Protein AF-A0AAN8NXL2-F1 (afdb_monomer)

pLDDT: mean 76.9, std 15.75, range [38.47, 95.25]

Foldseek 3Di:
DDDDPPPDDDPPVPQDDPVNQPPPCVVLVVVLVVLVPPDPPDDPVVVVVSVVVSVVSVVVSVVSVVSSVVNVVRHPCPPPDPVRVVVVVVVVVCPDPVNVVVVVVVVVVVVVVVVVVVVVVVVVVVVPPPPVVVVVVVVVVVVVVVVVD

Structure (mmCIF, N/CA/C/O backbone):
data_AF-A0AAN8NXL2-F1
#
_entry.id   AF-A0AAN8NXL2-F1
#
loop_
_atom_site.group_PDB
_atom_site.id
_atom_site.type_symbol
_atom_site.label_atom_id
_atom_site.label_alt_id
_atom_site.label_comp_id
_atom_site.label_asym_id
_atom_site.label_entity_id
_atom_site.label_seq_id
_atom_site.pdbx_PDB_ins_code
_atom_site.Cartn_x
_atom_site.Cartn_y
_atom_site.Cartn_z
_atom_site.occupancy
_atom_site.B_iso_or_equiv
_atom_site.auth_seq_id
_atom_site.auth_comp_id
_atom_site.auth_asym_id
_atom_site.auth_atom_id
_atom_site.pdbx_PDB_model_num
ATOM 1 N N . MET A 1 1 ? 9.160 -29.329 -25.311 1.00 41.47 1 MET A N 1
ATOM 2 C CA . MET A 1 1 ? 8.628 -29.234 -23.936 1.00 41.47 1 MET A CA 1
ATOM 3 C C . MET A 1 1 ? 9.795 -28.868 -23.036 1.00 41.47 1 MET A C 1
ATOM 5 O O . MET A 1 1 ? 10.478 -29.750 -22.539 1.00 41.47 1 MET A O 1
ATOM 9 N N . GLU A 1 2 ? 10.098 -27.575 -22.938 1.00 38.69 2 GLU A N 1
ATOM 10 C CA . GLU A 1 2 ? 11.141 -27.050 -22.051 1.00 38.69 2 GLU A CA 1
ATOM 11 C C . GLU A 1 2 ? 10.467 -26.503 -20.795 1.00 38.69 2 GLU A C 1
ATOM 13 O O . GLU A 1 2 ? 9.540 -25.697 -20.875 1.00 38.69 2 GLU A O 1
ATOM 18 N N . ASN A 1 3 ? 10.903 -27.014 -19.647 1.00 45.59 3 ASN A N 1
ATOM 19 C CA . ASN A 1 3 ? 10.440 -26.604 -18.333 1.00 45.59 3 ASN A CA 1
ATOM 20 C C . ASN A 1 3 ? 10.916 -25.173 -18.045 1.00 45.59 3 ASN A C 1
ATOM 22 O O . ASN A 1 3 ? 12.115 -24.899 -18.041 1.00 45.59 3 ASN A O 1
ATOM 26 N N . LEU A 1 4 ? 9.964 -24.275 -17.787 1.00 50.19 4 LEU A N 1
ATOM 27 C CA . LEU A 1 4 ? 10.210 -22.939 -17.248 1.00 50.19 4 LEU A CA 1
ATOM 28 C C . LEU A 1 4 ? 10.728 -23.052 -15.803 1.00 50.19 4 LEU A C 1
ATOM 30 O O . LEU A 1 4 ? 10.199 -23.863 -15.037 1.00 50.19 4 LEU A O 1
ATOM 34 N N . PRO A 1 5 ? 11.713 -22.235 -15.387 1.00 50.50 5 PRO A N 1
ATOM 35 C CA . PRO A 1 5 ? 12.094 -22.157 -13.991 1.00 50.50 5 PRO A CA 1
ATOM 36 C C . PRO A 1 5 ? 10.960 -21.476 -13.223 1.00 50.50 5 PRO A C 1
ATOM 38 O O . PRO A 1 5 ? 10.661 -20.296 -13.403 1.00 50.50 5 PRO A O 1
ATOM 41 N N . ASN A 1 6 ? 10.314 -22.277 -12.384 1.00 42.69 6 ASN A N 1
ATOM 42 C CA . ASN A 1 6 ? 9.305 -21.872 -11.427 1.00 42.69 6 ASN A CA 1
ATOM 43 C C . ASN A 1 6 ? 9.949 -20.895 -10.428 1.00 42.69 6 ASN A C 1
ATOM 45 O O . ASN A 1 6 ? 10.739 -21.300 -9.575 1.00 42.69 6 ASN A O 1
ATOM 49 N N . GLY A 1 7 ? 9.650 -19.603 -10.565 1.00 42.47 7 GLY A N 1
ATOM 50 C CA . GLY A 1 7 ? 10.021 -18.569 -9.602 1.00 42.47 7 GLY A CA 1
ATOM 51 C C . GLY A 1 7 ? 9.189 -18.721 -8.335 1.00 42.47 7 GLY A C 1
ATOM 52 O O . GLY A 1 7 ? 8.209 -18.009 -8.141 1.00 42.47 7 GLY A O 1
ATOM 53 N N . GLN A 1 8 ? 9.562 -19.684 -7.497 1.00 38.47 8 GLN A N 1
ATOM 54 C CA . GLN A 1 8 ? 9.014 -19.820 -6.159 1.00 38.47 8 GLN A CA 1
ATOM 55 C C . GLN A 1 8 ? 9.441 -18.632 -5.288 1.00 38.47 8 GLN A C 1
ATOM 57 O O . GLN A 1 8 ? 10.617 -18.435 -5.002 1.00 38.47 8 GLN A O 1
ATOM 62 N N . ASN A 1 9 ? 8.412 -17.926 -4.823 1.00 43.47 9 ASN A N 1
ATOM 63 C CA . ASN A 1 9 ? 8.212 -17.533 -3.433 1.00 43.47 9 ASN A CA 1
ATOM 64 C C . ASN A 1 9 ? 9.165 -16.493 -2.835 1.00 43.47 9 ASN A C 1
ATOM 66 O O . ASN A 1 9 ? 10.218 -16.809 -2.290 1.00 43.47 9 ASN A O 1
ATOM 70 N N . ASN A 1 10 ? 8.6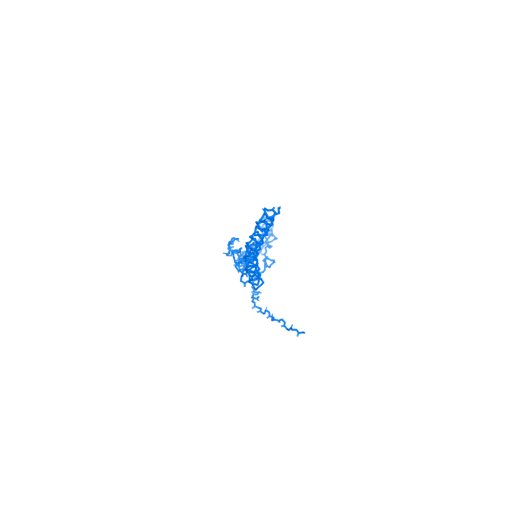38 -15.276 -2.706 1.00 39.25 10 ASN A N 1
ATOM 71 C CA . ASN A 1 10 ? 8.523 -14.723 -1.359 1.00 39.25 10 ASN A CA 1
ATOM 72 C C . ASN A 1 10 ? 7.217 -13.931 -1.209 1.00 39.25 10 ASN A C 1
ATOM 74 O O . ASN A 1 10 ? 7.204 -12.728 -0.973 1.00 39.25 10 ASN A O 1
ATOM 78 N N . ALA A 1 11 ? 6.096 -14.632 -1.395 1.00 39.22 11 ALA A N 1
ATOM 79 C CA . ALA A 1 11 ? 4.839 -14.233 -0.787 1.00 39.22 11 ALA A CA 1
ATOM 80 C C . ALA A 1 11 ? 4.880 -14.696 0.675 1.00 39.22 11 ALA A C 1
ATOM 82 O O . ALA A 1 11 ? 4.299 -15.716 1.031 1.00 39.22 11 ALA A O 1
ATOM 83 N N . ASN A 1 12 ? 5.582 -13.951 1.529 1.00 40.22 12 ASN A N 1
ATOM 84 C CA . ASN A 1 12 ? 5.200 -13.899 2.938 1.00 40.22 12 ASN A CA 1
ATOM 85 C C . ASN A 1 12 ? 3.916 -13.061 3.009 1.00 40.22 12 ASN A C 1
ATOM 87 O O . ASN A 1 12 ? 3.919 -11.904 3.416 1.00 40.22 12 ASN A O 1
ATOM 91 N N . SER A 1 13 ? 2.812 -13.637 2.535 1.00 46.56 13 SER A N 1
ATOM 92 C CA . SER A 1 13 ? 1.463 -13.078 2.598 1.00 46.56 13 SER A CA 1
ATOM 93 C C . SER A 1 13 ? 0.867 -13.302 3.990 1.00 46.56 13 SER A C 1
ATOM 95 O O . SER A 1 13 ? -0.182 -13.919 4.127 1.00 46.56 13 SER A O 1
ATOM 97 N N . ASN A 1 14 ? 1.578 -12.842 5.021 1.00 54.16 14 ASN A N 1
ATOM 98 C CA . ASN A 1 14 ? 1.032 -12.691 6.373 1.00 54.16 14 ASN A CA 1
ATOM 99 C C . ASN A 1 14 ? 0.667 -11.221 6.659 1.00 54.16 14 ASN A C 1
ATOM 101 O O . ASN A 1 14 ? 0.407 -10.869 7.804 1.00 54.16 14 ASN A O 1
ATOM 105 N N . GLY A 1 15 ? 0.703 -10.354 5.640 1.00 58.81 15 GLY A N 1
ATOM 106 C CA . GLY A 1 15 ? 0.276 -8.964 5.753 1.00 58.81 15 GLY A CA 1
ATOM 107 C C . GLY A 1 15 ? -1.243 -8.869 5.698 1.00 58.81 15 GLY A C 1
ATOM 108 O O . GLY A 1 15 ? -1.859 -9.449 4.804 1.00 58.81 15 GLY A O 1
ATOM 109 N N . ILE A 1 16 ? -1.815 -8.147 6.656 1.00 67.31 16 ILE A N 1
ATOM 110 C CA . ILE A 1 16 ? -3.231 -7.767 6.691 1.00 67.31 16 ILE A CA 1
ATOM 111 C C . ILE A 1 16 ? -3.534 -6.983 5.406 1.00 67.31 16 ILE A C 1
ATOM 113 O O . ILE A 1 16 ? -2.759 -6.094 5.039 1.00 67.31 16 ILE A O 1
ATOM 117 N N . GLN A 1 17 ? -4.603 -7.341 4.690 1.00 73.56 17 GLN A N 1
ATOM 118 C CA . GLN A 1 17 ? -5.038 -6.581 3.515 1.00 73.56 17 GLN A CA 1
ATOM 119 C C . GLN A 1 17 ? -5.858 -5.363 3.949 1.00 73.56 17 GLN A C 1
ATOM 121 O O . GLN A 1 17 ? -6.415 -5.344 5.043 1.00 73.56 17 GLN A O 1
ATOM 126 N N . GLU A 1 18 ? -5.943 -4.339 3.096 1.00 72.06 18 GLU A N 1
ATOM 127 C CA . GLU A 1 18 ? -6.720 -3.123 3.390 1.00 72.06 18 GLU A CA 1
ATOM 128 C C . GLU A 1 18 ? -8.183 -3.444 3.746 1.00 72.06 18 GLU A C 1
ATOM 130 O O . GLU A 1 18 ? -8.744 -2.828 4.650 1.00 72.06 18 GLU A O 1
ATOM 135 N N . ASP A 1 19 ? -8.756 -4.466 3.104 1.00 75.69 19 ASP A N 1
ATOM 136 C CA . ASP A 1 19 ? -10.135 -4.918 3.318 1.00 75.69 19 ASP A CA 1
ATOM 137 C C . ASP A 1 19 ? -10.343 -5.703 4.632 1.00 75.69 19 ASP A C 1
ATOM 139 O O . ASP A 1 19 ? -11.481 -5.894 5.057 1.00 75.69 19 ASP A O 1
ATOM 143 N N . ASP A 1 20 ? -9.269 -6.147 5.297 1.00 77.38 20 ASP A N 1
ATOM 144 C CA . ASP A 1 20 ? -9.341 -6.937 6.537 1.00 77.38 20 ASP A CA 1
ATOM 145 C C . ASP A 1 20 ? -9.420 -6.062 7.808 1.00 77.38 20 ASP A C 1
ATOM 147 O O . ASP A 1 20 ? -9.563 -6.581 8.921 1.00 77.38 20 ASP A O 1
ATOM 151 N N . VAL A 1 21 ? -9.296 -4.735 7.675 1.00 79.69 21 VAL A N 1
ATOM 152 C CA . VAL A 1 21 ? -9.343 -3.804 8.812 1.00 79.69 21 VAL A CA 1
ATOM 153 C C . VAL A 1 21 ? -10.800 -3.527 9.193 1.00 79.69 21 VAL A C 1
ATOM 155 O O . VAL A 1 21 ? -11.548 -2.902 8.443 1.00 79.69 21 VAL A O 1
ATOM 158 N N . ASP A 1 22 ? -11.204 -3.948 10.393 1.00 79.94 22 ASP A N 1
ATOM 159 C CA . ASP A 1 22 ? -12.550 -3.682 10.916 1.00 79.94 22 ASP A CA 1
ATOM 160 C C . ASP A 1 22 ? -12.679 -2.207 11.333 1.00 79.94 22 ASP A C 1
ATOM 162 O O . ASP A 1 22 ? -12.201 -1.789 12.391 1.00 79.94 22 ASP A O 1
ATOM 166 N N . LEU A 1 23 ? -13.331 -1.415 10.478 1.00 84.31 23 LEU A N 1
ATOM 167 C CA . LEU A 1 23 ? -13.591 0.016 10.680 1.00 84.31 23 LEU A CA 1
ATOM 168 C C . LEU A 1 23 ? -15.058 0.313 11.040 1.00 84.31 23 LEU A C 1
ATOM 170 O O . LEU A 1 23 ? -15.487 1.473 11.045 1.00 84.31 23 LEU A O 1
ATOM 174 N N . GLU A 1 24 ? -15.854 -0.710 11.359 1.00 88.31 24 GLU A N 1
ATOM 175 C CA . GLU A 1 24 ? -17.271 -0.547 11.684 1.00 88.31 24 GLU A CA 1
ATOM 176 C C . GLU A 1 24 ? -17.472 -0.173 13.162 1.00 88.31 24 GLU A C 1
ATOM 178 O O . GLU A 1 24 ? -17.840 -0.991 14.012 1.00 88.31 24 GLU A O 1
ATOM 183 N N . PHE A 1 25 ? -17.247 1.108 13.478 1.00 93.06 25 PHE A N 1
ATOM 184 C CA . PHE A 1 25 ? -17.451 1.663 14.827 1.00 93.06 25 PHE A CA 1
ATOM 185 C C . PHE A 1 25 ? -18.805 2.358 15.002 1.00 93.06 25 PHE A C 1
ATOM 187 O O . PHE A 1 25 ? -19.315 2.458 16.117 1.00 93.06 25 PHE A O 1
ATOM 194 N N . LEU A 1 26 ? -19.391 2.860 13.909 1.00 92.94 26 LEU A N 1
ATOM 195 C CA . LEU A 1 26 ? -20.585 3.711 13.951 1.00 92.94 26 LEU A CA 1
ATOM 196 C C . LEU A 1 26 ? -21.793 3.062 14.647 1.00 92.94 26 LEU A C 1
ATOM 198 O O . LEU A 1 26 ? -22.404 3.747 15.470 1.00 92.94 26 LEU A O 1
ATOM 202 N N . PRO A 1 27 ? -22.136 1.781 14.397 1.00 93.31 27 PRO A N 1
ATOM 203 C CA . PRO A 1 27 ? -23.237 1.132 15.108 1.00 93.31 27 PRO A CA 1
ATOM 204 C C . PRO A 1 27 ? -23.018 1.115 16.626 1.00 93.31 27 PRO A C 1
ATOM 206 O O . PRO A 1 27 ? -23.920 1.457 17.387 1.00 93.31 27 PRO A O 1
ATOM 209 N N . LEU A 1 28 ? -21.794 0.806 17.065 1.00 92.62 28 LEU A N 1
ATOM 210 C CA . LEU A 1 28 ? -21.428 0.736 18.478 1.00 92.62 28 LEU A CA 1
ATOM 211 C C . LEU A 1 28 ? -21.443 2.121 19.145 1.00 92.62 28 LEU A C 1
ATOM 213 O O . LEU A 1 28 ? -21.987 2.275 20.237 1.00 92.62 28 LEU A O 1
ATOM 217 N N . ILE A 1 29 ? -20.917 3.148 18.468 1.00 94.69 29 ILE A N 1
ATOM 218 C CA . ILE A 1 29 ? -20.962 4.544 18.936 1.00 94.69 29 ILE A CA 1
ATOM 219 C C . ILE A 1 29 ? -22.413 5.012 19.082 1.00 94.69 29 ILE A C 1
ATOM 221 O O . ILE A 1 29 ? -22.771 5.599 20.102 1.00 94.69 29 ILE A O 1
ATOM 225 N N . TYR A 1 30 ? -23.259 4.730 18.088 1.00 94.19 30 TYR A N 1
ATOM 226 C CA . TYR A 1 30 ? -24.677 5.078 18.138 1.00 94.19 30 TYR A CA 1
ATOM 227 C C . TYR A 1 30 ? -25.384 4.407 19.322 1.00 94.19 30 TYR A C 1
ATOM 229 O O . TYR A 1 30 ? -26.151 5.059 20.029 1.00 94.19 30 TYR A O 1
ATOM 237 N N . GLU A 1 31 ? -25.106 3.127 19.579 1.00 90.19 31 GLU A N 1
ATOM 238 C CA . GLU A 1 31 ? -25.669 2.419 20.728 1.00 90.19 31 GLU A CA 1
ATOM 239 C C . GLU A 1 31 ? -25.240 3.008 22.075 1.00 90.19 31 GLU A C 1
ATOM 241 O O . GLU A 1 31 ? -26.074 3.085 22.978 1.00 90.19 31 GLU A O 1
ATOM 246 N N . ILE A 1 32 ? -23.977 3.428 22.207 1.00 91.44 32 ILE A N 1
ATOM 247 C CA . ILE A 1 32 ? -23.451 4.086 23.413 1.00 91.44 32 ILE A CA 1
ATOM 248 C C . ILE A 1 32 ? -24.127 5.445 23.619 1.00 91.44 32 ILE A C 1
ATOM 250 O O . ILE A 1 32 ? -24.605 5.740 24.710 1.00 91.44 32 ILE A O 1
ATOM 254 N N . ILE A 1 33 ? -24.212 6.275 22.575 1.00 91.31 33 ILE A N 1
ATOM 255 C CA . ILE A 1 33 ? -24.881 7.583 22.661 1.00 91.31 33 ILE A CA 1
ATOM 256 C C . ILE A 1 33 ? -26.344 7.387 23.068 1.00 91.31 33 ILE A C 1
ATOM 258 O O . ILE A 1 33 ? -26.812 8.000 24.024 1.00 91.31 33 ILE A O 1
ATOM 262 N N . LYS A 1 34 ? -27.044 6.453 22.418 1.00 88.38 34 LYS A N 1
ATOM 263 C CA . LYS A 1 34 ? -28.446 6.141 22.709 1.00 88.38 34 LYS A CA 1
ATOM 264 C C . LYS A 1 34 ? -28.666 5.622 24.132 1.00 88.38 34 LYS A C 1
ATOM 266 O O . LYS A 1 34 ? -29.729 5.872 24.699 1.00 88.38 34 LYS A O 1
ATOM 271 N N . SER A 1 35 ? -27.716 4.8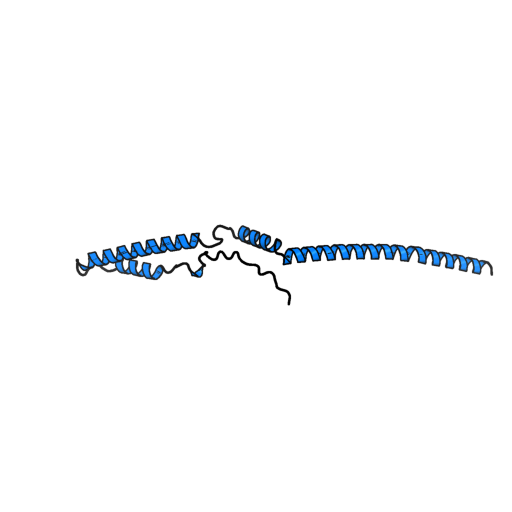79 24.704 1.00 84.75 35 SER A N 1
ATOM 272 C CA . SER A 1 35 ? -27.831 4.392 26.081 1.00 84.75 35 SER A CA 1
ATOM 273 C C . SER A 1 35 ? -27.572 5.491 27.112 1.00 84.75 35 SER A C 1
ATOM 275 O O . SER A 1 35 ? -28.222 5.490 28.154 1.00 84.75 35 SER A O 1
ATOM 277 N N . ILE A 1 36 ? -26.700 6.456 26.803 1.00 83.38 36 ILE A N 1
ATOM 278 C CA . ILE A 1 36 ? -26.421 7.626 27.653 1.00 83.38 36 ILE A CA 1
ATOM 279 C C . ILE A 1 36 ? -27.559 8.656 27.591 1.00 83.38 36 ILE A C 1
ATOM 281 O O . ILE A 1 36 ? -27.904 9.253 28.607 1.00 83.38 36 ILE A O 1
ATOM 285 N N . GLU A 1 37 ? -28.164 8.859 26.419 1.00 82.06 37 GLU A N 1
ATOM 286 C CA . GLU A 1 37 ? -29.271 9.805 26.212 1.00 82.06 37 GLU A CA 1
ATOM 287 C C . GLU A 1 37 ? -30.623 9.299 26.746 1.00 82.06 37 GLU A C 1
ATOM 289 O O . GLU A 1 37 ? -31.605 10.045 26.770 1.00 82.06 37 GLU A O 1
ATOM 294 N N . ARG A 1 38 ? -30.709 8.034 27.176 1.00 75.88 38 ARG A N 1
ATOM 295 C CA . ARG A 1 38 ? -31.948 7.446 27.692 1.00 75.88 38 ARG A CA 1
ATOM 296 C C . ARG A 1 38 ? -32.312 8.076 29.045 1.00 75.88 38 ARG A C 1
ATOM 298 O O . ARG A 1 38 ? -31.637 7.866 30.047 1.00 75.88 38 ARG A O 1
ATOM 305 N N . ASP A 1 39 ? -33.402 8.841 29.056 1.00 58.81 39 ASP A N 1
ATOM 306 C CA . ASP A 1 39 ? -33.892 9.623 30.201 1.00 58.81 39 ASP A CA 1
ATOM 307 C C . ASP A 1 39 ? -34.087 8.759 31.482 1.00 58.81 39 ASP A C 1
ATOM 309 O O . ASP A 1 39 ? -34.806 7.754 31.438 1.00 58.81 39 ASP A O 1
ATOM 313 N N . PRO A 1 40 ? -33.472 9.103 32.637 1.00 58.62 40 PRO A N 1
ATOM 314 C CA . PRO A 1 40 ? -33.435 8.278 33.857 1.00 58.62 40 PRO A CA 1
ATOM 315 C C . PRO A 1 40 ? -34.746 8.221 34.678 1.00 58.62 40 PRO A C 1
ATOM 317 O O . PRO A 1 40 ? -34.703 8.022 35.901 1.00 58.62 40 PRO A O 1
ATOM 320 N N . THR A 1 41 ? -35.909 8.390 34.049 1.00 58.00 41 THR A N 1
ATOM 321 C CA . THR A 1 41 ? -37.214 8.565 34.716 1.00 58.00 41 THR A CA 1
ATOM 322 C C . THR A 1 41 ? -37.926 7.268 35.131 1.00 58.00 41 THR A C 1
ATOM 324 O O . THR A 1 41 ? -38.888 7.340 35.893 1.00 58.00 41 THR A O 1
ATOM 327 N N . HIS A 1 42 ? -37.438 6.081 34.749 1.00 56.31 42 HIS A N 1
ATOM 328 C CA . HIS A 1 42 ? -38.034 4.792 35.139 1.00 56.31 42 HIS A CA 1
ATOM 329 C C . HIS A 1 42 ? -37.019 3.849 35.829 1.00 56.31 42 HIS A C 1
ATOM 331 O O . HIS A 1 42 ? -35.978 3.536 35.269 1.00 56.31 42 HIS A O 1
ATOM 337 N N . GLU A 1 43 ? -37.355 3.415 37.054 1.00 54.38 43 GLU A N 1
ATOM 338 C CA . GLU A 1 43 ? -36.744 2.356 37.896 1.00 54.38 43 GLU A CA 1
ATOM 339 C C . GLU A 1 43 ? -35.226 2.407 38.221 1.00 54.38 43 GLU A C 1
ATOM 341 O O . GLU A 1 43 ? -34.348 2.200 37.388 1.00 54.38 43 GLU A O 1
ATOM 346 N N . SER A 1 44 ? -34.893 2.564 39.514 1.00 60.12 44 SER A N 1
ATOM 347 C CA . SER A 1 44 ? -33.508 2.586 40.037 1.00 60.12 44 SER A CA 1
ATOM 348 C C . SER A 1 44 ?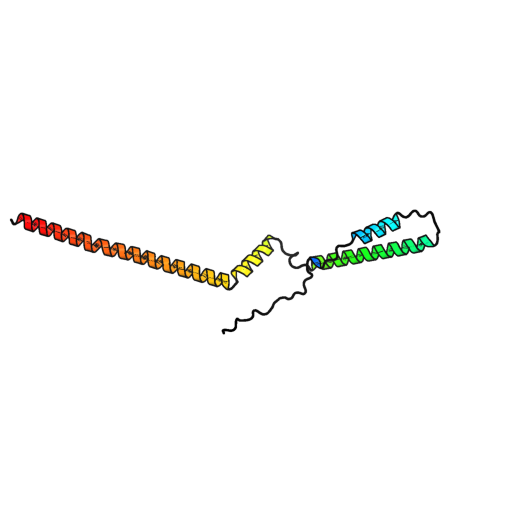 -32.709 1.284 39.846 1.00 60.12 44 SER A C 1
ATOM 350 O O . SER A 1 44 ? -31.482 1.327 39.885 1.00 60.12 44 SER A O 1
ATOM 352 N N . THR A 1 45 ? -33.358 0.136 39.635 1.00 61.81 45 THR A N 1
ATOM 353 C CA . THR A 1 45 ? -32.694 -1.159 39.387 1.00 61.81 45 THR A CA 1
ATOM 354 C C . THR A 1 45 ? -32.257 -1.346 37.933 1.00 61.81 45 THR A C 1
ATOM 356 O O . THR A 1 45 ? -31.213 -1.955 37.700 1.00 61.81 45 THR A O 1
ATOM 359 N N . GLN A 1 46 ? -32.980 -0.781 36.957 1.00 65.38 46 GLN A N 1
ATOM 360 C CA . GLN A 1 46 ? -32.547 -0.761 35.553 1.00 65.38 46 GLN A CA 1
ATOM 361 C C . GLN A 1 46 ? -31.312 0.128 35.364 1.00 65.38 46 GLN A C 1
ATOM 363 O O . GLN A 1 46 ? -30.418 -0.237 34.608 1.00 65.38 46 GLN A O 1
ATOM 368 N N . LYS A 1 47 ? -31.194 1.229 36.122 1.00 67.69 47 LYS A N 1
ATOM 369 C CA . LYS A 1 47 ? -30.059 2.168 36.024 1.00 67.69 47 LYS A CA 1
ATOM 370 C C . LYS A 1 47 ? -28.695 1.500 36.186 1.00 67.69 47 LYS A C 1
ATOM 372 O O . LYS A 1 47 ? -27.808 1.734 35.377 1.00 67.69 47 LYS A O 1
ATOM 377 N N . ALA A 1 48 ? -28.513 0.670 37.214 1.00 68.88 48 ALA A N 1
ATOM 378 C CA . ALA A 1 48 ? -27.221 0.027 37.464 1.00 68.88 48 ALA A CA 1
ATOM 379 C C . ALA A 1 48 ? -26.826 -0.936 36.331 1.00 68.88 48 ALA A C 1
ATOM 381 O O . ALA A 1 48 ? -25.658 -1.005 35.954 1.00 68.88 48 ALA A O 1
ATOM 382 N N . ARG A 1 49 ? -27.814 -1.635 35.761 1.00 76.31 49 ARG A N 1
ATOM 383 C CA . ARG A 1 49 ? -27.621 -2.571 34.653 1.00 76.31 49 ARG A CA 1
ATOM 384 C C . ARG A 1 49 ? -27.324 -1.848 33.337 1.00 76.31 49 ARG A C 1
ATOM 386 O O . ARG A 1 49 ? -26.358 -2.198 32.674 1.00 76.31 49 ARG A O 1
ATOM 393 N N . ASP A 1 50 ? -28.075 -0.796 33.016 1.00 75.75 50 ASP A N 1
ATOM 394 C CA . ASP A 1 50 ? -27.883 -0.004 31.794 1.00 75.75 50 ASP A CA 1
ATOM 395 C C . ASP A 1 50 ? -26.539 0.755 31.800 1.00 75.75 50 ASP A C 1
ATOM 397 O O . ASP A 1 50 ? -25.864 0.841 30.769 1.00 75.75 50 ASP A O 1
ATOM 401 N N . LEU A 1 51 ? -26.100 1.263 32.963 1.00 78.81 51 LEU A N 1
ATOM 402 C CA . LEU A 1 51 ? -24.760 1.846 33.118 1.00 78.81 51 LEU A CA 1
ATOM 403 C C . LEU A 1 51 ? -23.658 0.798 32.927 1.00 78.81 51 LEU A C 1
ATOM 405 O O . LEU A 1 51 ? -22.650 1.085 32.282 1.00 78.81 51 LEU A O 1
ATOM 409 N N . GLN A 1 52 ? -23.839 -0.407 33.471 1.00 84.06 52 GLN A N 1
ATOM 410 C CA . GLN A 1 52 ? -22.873 -1.492 33.319 1.00 84.06 52 GLN A CA 1
ATOM 411 C C . GLN A 1 52 ? -22.780 -1.971 31.862 1.00 84.06 52 GLN A C 1
ATOM 413 O O . GLN A 1 52 ? -21.676 -2.156 31.345 1.00 84.06 52 GLN A O 1
ATOM 418 N N . ASP A 1 53 ? -23.912 -2.092 31.172 1.00 86.06 53 ASP A N 1
ATOM 419 C CA . ASP A 1 53 ? -23.958 -2.446 29.751 1.00 86.06 53 ASP A CA 1
ATOM 420 C C . ASP A 1 53 ? -23.298 -1.352 28.895 1.00 86.06 53 ASP A C 1
ATOM 422 O O . ASP A 1 53 ? -22.482 -1.651 28.024 1.00 86.06 53 ASP A O 1
ATOM 426 N N . THR A 1 54 ? -23.558 -0.075 29.195 1.00 89.00 54 THR A N 1
ATOM 427 C CA . THR A 1 54 ? -22.904 1.062 28.522 1.00 89.00 54 THR A CA 1
ATOM 428 C C . THR A 1 54 ? -21.392 1.052 28.746 1.00 89.00 54 THR A C 1
ATOM 430 O O . THR A 1 54 ? -20.627 1.197 27.796 1.00 89.00 54 THR A O 1
ATOM 433 N N . SER A 1 55 ? -20.945 0.820 29.984 1.00 90.69 55 SER A N 1
ATOM 434 C CA . SER A 1 55 ? -19.520 0.698 30.307 1.00 90.69 55 SER A CA 1
ATOM 435 C C . SER A 1 55 ? -18.857 -0.451 29.544 1.00 90.69 55 SER A C 1
ATOM 437 O O . SER A 1 55 ? -17.712 -0.320 29.119 1.00 90.69 55 SER A O 1
ATOM 439 N N . THR A 1 56 ? -19.570 -1.560 29.345 1.00 92.81 56 THR A N 1
ATOM 440 C CA . THR A 1 56 ? -19.070 -2.713 28.585 1.00 92.81 56 THR A CA 1
ATOM 441 C C . THR A 1 56 ? -18.913 -2.367 27.102 1.00 92.81 56 THR A C 1
ATOM 443 O O . THR A 1 56 ? -17.873 -2.662 26.519 1.00 92.81 56 THR A O 1
ATOM 446 N N . LYS A 1 57 ? -19.887 -1.662 26.511 1.00 92.38 57 LYS A N 1
ATOM 447 C CA . LYS A 1 57 ? -19.818 -1.183 25.117 1.00 92.38 57 LYS A CA 1
ATOM 448 C C . LYS A 1 57 ? -18.692 -0.173 24.891 1.00 92.38 57 LYS A C 1
ATOM 450 O O . LYS A 1 57 ? -18.051 -0.197 23.846 1.00 92.38 57 LYS A O 1
ATOM 455 N N . ILE A 1 58 ? -18.419 0.693 25.870 1.00 94.06 58 ILE A N 1
ATOM 456 C CA . ILE A 1 58 ? -17.284 1.627 25.815 1.00 94.06 58 ILE A CA 1
ATOM 457 C C . ILE A 1 58 ? -15.955 0.859 25.792 1.00 94.06 58 ILE A C 1
ATOM 459 O O . ILE A 1 58 ? -15.110 1.141 24.947 1.00 94.06 58 ILE A O 1
ATOM 463 N N . LEU A 1 59 ? -15.788 -0.149 26.654 1.00 95.25 59 LEU A N 1
ATOM 464 C CA . LEU A 1 59 ? -14.586 -0.994 26.655 1.00 95.25 59 LEU A CA 1
ATOM 465 C C . LEU A 1 59 ? -14.431 -1.789 25.350 1.00 95.25 59 LEU A C 1
ATOM 467 O O . LEU A 1 59 ? -13.318 -1.972 24.856 1.00 95.25 59 LEU A O 1
ATOM 471 N N . GLU A 1 60 ? -15.538 -2.256 24.771 1.00 93.75 60 GLU A N 1
ATOM 472 C CA . GLU A 1 60 ? -15.537 -2.905 23.460 1.00 93.75 60 GLU A CA 1
ATOM 473 C C . GLU A 1 60 ? -15.078 -1.945 22.355 1.00 93.75 60 GLU A C 1
ATOM 475 O O . GLU A 1 60 ? -14.240 -2.318 21.532 1.00 93.75 60 GLU A O 1
ATOM 480 N N . LEU A 1 61 ? -15.559 -0.698 22.374 1.00 94.44 61 LEU A N 1
ATOM 481 C CA . LEU A 1 61 ? -15.147 0.335 21.428 1.00 94.44 61 LEU A CA 1
ATOM 482 C C . LEU A 1 61 ? -13.651 0.644 21.557 1.00 94.44 61 LEU A C 1
ATOM 484 O O . LEU A 1 61 ? -12.951 0.678 20.547 1.00 94.44 61 LEU A O 1
ATOM 488 N N . GLU A 1 62 ? -13.144 0.822 22.779 1.00 93.81 62 GLU A N 1
ATOM 489 C CA . GLU A 1 62 ? -11.712 1.030 23.029 1.00 93.81 62 GLU A CA 1
ATOM 490 C C . GLU A 1 62 ? -10.872 -0.131 22.490 1.00 93.81 62 GLU A C 1
ATOM 492 O O . GLU A 1 62 ? -9.849 0.081 21.834 1.00 93.81 62 GLU A O 1
ATOM 497 N N . LYS A 1 63 ? -11.319 -1.370 22.720 1.00 94.31 63 LYS A N 1
ATOM 498 C CA . LYS A 1 63 ? -10.647 -2.562 22.203 1.00 94.31 63 LYS A CA 1
ATOM 499 C C . LYS A 1 63 ? -10.638 -2.578 20.675 1.00 94.31 63 LYS A C 1
ATOM 501 O O . LYS A 1 63 ? -9.573 -2.784 20.098 1.00 94.31 63 LYS A O 1
ATOM 506 N N . LYS A 1 64 ? -11.783 -2.328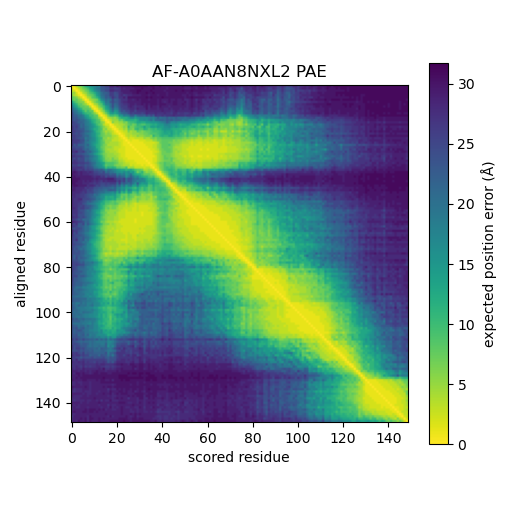 20.032 1.00 92.94 64 LYS A N 1
ATOM 507 C CA . LYS A 1 64 ? -11.903 -2.265 18.568 1.00 92.94 64 LYS A CA 1
ATOM 508 C C . LYS A 1 64 ? -11.004 -1.182 17.967 1.00 92.94 64 LYS A C 1
ATOM 510 O O . LYS A 1 64 ? -10.305 -1.447 16.996 1.00 92.94 64 LYS A O 1
ATOM 515 N N . LEU A 1 65 ? -10.955 0.008 18.567 1.00 93.38 65 LEU A N 1
ATOM 516 C CA . LEU A 1 65 ? -10.089 1.099 18.104 1.00 93.38 65 LEU A CA 1
ATOM 517 C C . LEU A 1 65 ? -8.602 0.755 18.231 1.00 93.38 65 LEU A C 1
ATOM 519 O O . LEU A 1 65 ? -7.825 1.032 17.318 1.00 93.38 65 LEU A O 1
ATOM 523 N N . ASN A 1 66 ? -8.199 0.137 19.343 1.00 91.75 66 ASN A N 1
ATOM 524 C CA . ASN A 1 66 ? -6.817 -0.303 19.530 1.00 91.75 66 ASN A CA 1
ATOM 525 C C . ASN A 1 66 ? -6.436 -1.394 18.526 1.00 91.75 66 ASN A C 1
ATOM 527 O O . ASN A 1 66 ? -5.372 -1.311 17.918 1.00 91.75 66 ASN A O 1
ATOM 531 N N . GLN A 1 67 ? -7.325 -2.362 18.294 1.00 89.88 67 GLN A N 1
ATOM 532 C CA . GLN A 1 67 ? -7.127 -3.401 17.286 1.00 89.88 67 GLN A CA 1
ATOM 533 C C . GLN A 1 67 ? -7.001 -2.803 15.883 1.00 89.88 67 GLN A C 1
ATOM 535 O O . GLN A 1 67 ? -6.016 -3.075 15.206 1.00 89.88 67 GLN A O 1
ATOM 540 N N . ALA A 1 68 ? -7.916 -1.924 15.472 1.00 88.88 68 ALA A N 1
ATOM 541 C CA . ALA A 1 68 ? -7.842 -1.265 14.170 1.00 88.88 68 ALA A CA 1
ATOM 542 C C . ALA A 1 68 ? -6.550 -0.448 14.010 1.00 88.88 68 ALA A C 1
ATOM 544 O O . ALA A 1 68 ? -5.908 -0.487 12.964 1.00 88.88 68 ALA A O 1
ATOM 545 N N . ARG A 1 69 ? -6.102 0.243 15.066 1.00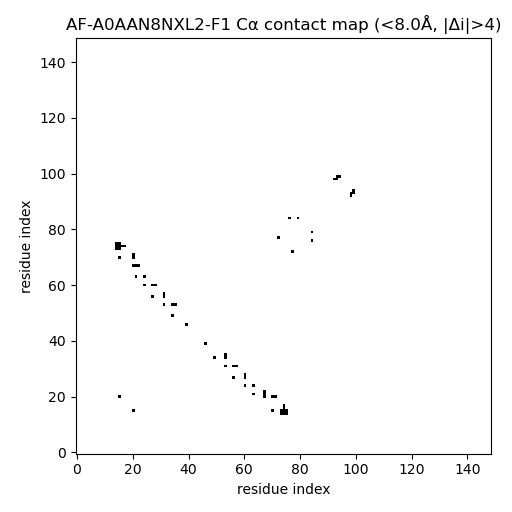 89.62 69 ARG A N 1
ATOM 546 C CA . ARG A 1 69 ? -4.822 0.964 15.064 1.00 89.62 69 ARG A CA 1
ATOM 547 C C . ARG A 1 69 ? -3.630 0.024 14.875 1.00 89.62 69 ARG A C 1
ATOM 549 O O . ARG A 1 69 ? -2.718 0.348 14.117 1.00 89.62 69 ARG A O 1
ATOM 556 N N . GLU A 1 70 ? -3.610 -1.111 15.568 1.00 88.31 70 GLU A N 1
ATOM 557 C CA . GLU A 1 70 ? -2.565 -2.127 15.402 1.00 88.31 70 GLU A CA 1
ATOM 558 C C . GLU A 1 70 ? -2.575 -2.722 13.993 1.00 88.31 70 GLU A C 1
ATOM 560 O O . GLU A 1 70 ? -1.509 -2.865 13.399 1.00 88.31 70 GLU A O 1
ATOM 565 N N . GLN A 1 71 ? -3.756 -3.002 13.439 1.00 85.88 71 GLN A N 1
ATOM 566 C CA . GLN A 1 71 ? -3.918 -3.516 12.079 1.00 85.88 71 GLN A CA 1
ATOM 567 C C . GLN A 1 71 ? -3.424 -2.511 11.029 1.00 85.88 71 GLN A C 1
ATOM 569 O O . GLN A 1 71 ? -2.653 -2.888 10.152 1.00 85.88 71 GLN A O 1
ATOM 574 N N . ILE A 1 72 ? -3.776 -1.225 11.160 1.00 85.62 72 ILE A N 1
ATOM 575 C CA . ILE A 1 72 ? -3.298 -0.153 10.268 1.00 85.62 72 ILE A CA 1
ATOM 576 C C . ILE A 1 72 ? -1.771 -0.042 10.309 1.00 85.62 72 ILE A C 1
ATOM 578 O O . ILE A 1 72 ? -1.137 0.084 9.267 1.00 85.62 72 ILE A O 1
ATOM 582 N N . ASN A 1 73 ? -1.165 -0.133 11.496 1.00 84.50 73 ASN A N 1
ATOM 583 C CA . ASN A 1 73 ? 0.294 -0.094 11.643 1.00 84.50 73 ASN A CA 1
ATOM 584 C C . ASN A 1 73 ? 1.004 -1.318 11.044 1.00 84.50 73 ASN A C 1
ATOM 586 O O . ASN A 1 73 ? 2.213 -1.272 10.838 1.00 84.50 73 ASN A O 1
ATOM 590 N N . GLN A 1 74 ? 0.277 -2.408 10.796 1.00 82.56 74 GLN A N 1
ATOM 591 C CA . GLN A 1 74 ? 0.789 -3.623 10.164 1.00 82.56 74 GLN A CA 1
ATOM 592 C C . GLN A 1 74 ? 0.530 -3.666 8.653 1.00 82.56 74 GLN A C 1
ATOM 594 O O . GLN A 1 74 ? 0.956 -4.623 7.999 1.00 82.56 74 GLN A O 1
ATOM 599 N N . LEU A 1 75 ? -0.152 -2.663 8.087 1.00 81.62 75 LEU A N 1
ATOM 600 C CA . LEU A 1 75 ? -0.361 -2.605 6.647 1.00 81.62 75 LEU A CA 1
ATOM 601 C C . LEU A 1 75 ? 0.995 -2.487 5.928 1.00 81.62 75 LEU A C 1
ATOM 603 O O . LEU A 1 75 ? 1.908 -1.800 6.389 1.00 81.62 75 LEU A O 1
ATOM 607 N N . PRO A 1 76 ? 1.181 -3.161 4.789 1.00 76.88 76 PRO A N 1
ATOM 608 C CA . PRO A 1 76 ? 2.417 -3.037 4.036 1.00 76.88 76 PRO A CA 1
ATOM 609 C C . PRO A 1 76 ? 2.521 -1.640 3.410 1.00 76.88 76 PRO A C 1
ATOM 611 O O . PRO A 1 76 ? 1.626 -1.193 2.699 1.00 76.88 76 PRO A O 1
ATOM 614 N N . GLY A 1 77 ? 3.648 -0.956 3.619 1.00 74.88 77 GLY A N 1
ATOM 615 C CA . GLY A 1 77 ? 3.968 0.286 2.907 1.00 74.88 77 GLY A CA 1
ATOM 616 C C . GLY A 1 77 ? 3.486 1.592 3.549 1.00 74.88 77 GLY A C 1
ATOM 617 O O . GLY A 1 77 ? 3.828 2.644 3.012 1.00 74.88 77 GLY A O 1
ATOM 618 N N . ILE A 1 78 ? 2.801 1.566 4.701 1.00 78.50 78 ILE A N 1
ATOM 619 C CA . ILE A 1 78 ? 2.469 2.771 5.509 1.00 78.50 78 ILE A CA 1
ATOM 620 C C . ILE A 1 78 ? 3.732 3.536 5.937 1.00 78.50 78 ILE A C 1
ATOM 622 O O . ILE A 1 78 ? 3.717 4.755 6.088 1.00 78.50 78 ILE A O 1
ATOM 626 N N . GLU A 1 79 ? 4.839 2.824 6.109 1.00 77.38 79 GLU A N 1
ATOM 627 C CA . GLU A 1 79 ? 6.136 3.376 6.507 1.00 77.38 79 GLU A CA 1
ATOM 628 C C . GLU A 1 79 ? 6.902 4.075 5.377 1.00 77.38 79 GLU A C 1
ATOM 630 O O . GLU A 1 79 ? 7.898 4.749 5.637 1.00 77.38 79 GLU A O 1
ATOM 635 N N . HIS A 1 80 ? 6.448 3.942 4.130 1.00 78.81 80 HIS A N 1
ATOM 636 C CA . HIS A 1 80 ? 7.107 4.537 2.975 1.00 78.81 80 HIS A CA 1
ATOM 637 C C . HIS A 1 80 ? 6.315 5.718 2.436 1.00 78.81 80 HIS A C 1
ATOM 639 O O . HIS A 1 80 ? 5.113 5.627 2.186 1.00 78.81 80 HIS A O 1
ATOM 645 N N . SER A 1 81 ? 7.018 6.817 2.167 1.00 82.50 81 SER A N 1
ATOM 646 C CA . SER A 1 81 ? 6.428 7.909 1.394 1.00 82.50 81 SER A CA 1
ATOM 647 C C . SER A 1 81 ? 6.141 7.460 -0.044 1.00 82.50 81 SER A C 1
ATOM 649 O O . SER A 1 81 ? 6.776 6.540 -0.567 1.00 82.50 81 SER A O 1
ATOM 651 N N . GLN A 1 82 ? 5.217 8.141 -0.725 1.00 79.12 82 GLN A N 1
ATOM 652 C CA . GLN A 1 82 ? 4.876 7.835 -2.119 1.00 79.12 82 GLN A CA 1
ATOM 653 C C . GLN A 1 82 ? 6.114 7.827 -3.037 1.00 79.12 82 GLN A C 1
ATOM 655 O O . GLN A 1 82 ? 6.235 6.981 -3.923 1.00 79.12 82 GLN A O 1
ATOM 660 N N . GLU A 1 83 ? 7.058 8.743 -2.809 1.00 80.88 83 GLU A N 1
ATOM 661 C CA . GLU A 1 83 ? 8.302 8.832 -3.578 1.00 80.88 83 GLU A CA 1
ATOM 662 C C . GLU A 1 83 ? 9.214 7.617 -3.341 1.00 80.88 83 GLU A C 1
ATOM 664 O O . GLU A 1 83 ? 9.776 7.056 -4.285 1.00 80.88 83 GLU A O 1
ATOM 669 N N . GLU A 1 84 ? 9.319 7.153 -2.095 1.00 80.31 84 GLU A N 1
ATOM 670 C CA . GLU A 1 84 ? 10.105 5.969 -1.741 1.00 80.31 84 GLU A CA 1
ATOM 671 C C . GLU A 1 84 ? 9.500 4.685 -2.306 1.00 80.31 84 GLU A C 1
ATOM 673 O O . GLU A 1 84 ? 10.231 3.859 -2.859 1.00 80.31 84 GLU A O 1
ATOM 678 N N . GLN A 1 85 ? 8.174 4.536 -2.234 1.00 80.38 85 GLN A N 1
ATOM 679 C CA . GLN A 1 85 ? 7.466 3.407 -2.841 1.00 80.38 85 GLN A CA 1
ATOM 680 C C . GLN A 1 85 ? 7.732 3.346 -4.351 1.00 80.38 85 GLN A C 1
ATOM 682 O O . GLN A 1 85 ? 8.068 2.287 -4.894 1.00 80.38 85 GLN A O 1
ATOM 687 N N . LEU A 1 86 ? 7.664 4.496 -5.030 1.00 80.94 86 LEU A N 1
ATOM 688 C CA . LEU A 1 86 ? 7.933 4.594 -6.461 1.00 80.94 86 LEU A CA 1
ATOM 689 C C . LEU A 1 86 ? 9.389 4.243 -6.787 1.00 80.94 86 LEU A C 1
ATOM 691 O O . LEU A 1 86 ? 9.655 3.484 -7.719 1.00 80.94 86 LEU A O 1
ATOM 695 N N . LYS A 1 87 ? 10.342 4.735 -5.990 1.00 84.81 87 LYS A N 1
ATOM 696 C CA . LYS A 1 87 ? 11.767 4.427 -6.153 1.00 84.81 87 LYS A CA 1
ATOM 697 C C . LYS A 1 87 ? 12.051 2.933 -5.992 1.00 84.81 87 LYS A C 1
ATOM 699 O O . LYS A 1 87 ? 12.795 2.368 -6.793 1.00 84.81 87 LYS A O 1
ATOM 704 N N . GLN A 1 88 ? 11.439 2.277 -5.007 1.00 83.56 88 GLN A N 1
ATOM 705 C CA . GLN A 1 88 ? 11.566 0.829 -4.826 1.00 83.56 88 GLN A CA 1
ATOM 706 C C . GLN A 1 88 ? 10.974 0.050 -6.005 1.00 83.56 88 GLN A C 1
ATOM 708 O O . GLN A 1 88 ? 11.573 -0.930 -6.448 1.00 83.56 88 GLN A O 1
ATOM 713 N N . LEU A 1 89 ? 9.826 0.480 -6.536 1.00 84.81 89 LEU A N 1
ATOM 714 C CA . LEU A 1 89 ? 9.221 -0.125 -7.725 1.00 84.81 89 LEU A CA 1
ATOM 715 C C . LEU A 1 89 ? 10.124 0.014 -8.950 1.00 84.81 89 LEU A C 1
ATOM 717 O O . LEU A 1 89 ? 10.369 -0.974 -9.638 1.00 84.81 89 LEU A O 1
ATOM 721 N N . VAL A 1 90 ? 10.663 1.211 -9.192 1.00 84.31 90 VAL A N 1
ATOM 722 C CA . VAL A 1 90 ? 11.598 1.464 -10.296 1.00 84.31 90 VAL A CA 1
ATOM 723 C C . VAL A 1 90 ? 12.851 0.605 -10.152 1.00 84.31 90 VAL A C 1
ATOM 725 O O . VAL A 1 90 ? 13.277 0.003 -11.133 1.00 84.31 90 VAL A O 1
ATOM 728 N N . GLN A 1 91 ?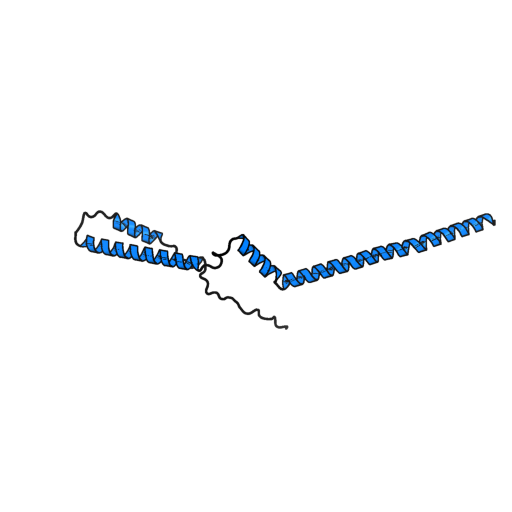 13.404 0.483 -8.943 1.00 85.19 91 GLN A N 1
ATOM 729 C CA . GLN A 1 91 ? 14.573 -0.359 -8.690 1.00 85.19 91 GLN A CA 1
ATOM 730 C C . GLN A 1 91 ? 14.270 -1.844 -8.942 1.00 85.19 91 GLN A C 1
ATOM 732 O O . GLN A 1 91 ? 14.974 -2.493 -9.713 1.00 85.19 91 GLN A O 1
ATOM 737 N N . LYS A 1 92 ? 13.174 -2.370 -8.375 1.00 87.19 92 LYS A N 1
ATOM 738 C CA . LYS A 1 92 ? 12.723 -3.755 -8.607 1.00 87.19 92 LYS A CA 1
ATOM 739 C C . LYS A 1 92 ? 12.493 -4.031 -10.092 1.00 87.19 92 LYS A C 1
ATOM 741 O O . LYS A 1 92 ? 12.842 -5.100 -10.592 1.00 87.19 92 LYS A O 1
ATOM 746 N N . LEU A 1 93 ? 11.919 -3.065 -10.806 1.00 84.25 93 LEU A N 1
ATOM 747 C CA . LEU A 1 93 ? 11.677 -3.169 -12.237 1.00 84.25 93 LEU A CA 1
ATOM 748 C C . LEU A 1 93 ? 12.985 -3.122 -13.036 1.00 84.25 93 LEU A C 1
ATOM 750 O O . LEU A 1 93 ? 13.147 -3.914 -13.961 1.00 84.25 93 LEU A O 1
ATOM 754 N N . ALA A 1 94 ? 13.933 -2.260 -12.674 1.00 84.62 94 ALA A N 1
ATOM 755 C CA . ALA A 1 94 ? 15.248 -2.186 -13.308 1.00 84.62 94 ALA A CA 1
ATOM 756 C C . ALA A 1 94 ? 16.049 -3.488 -13.126 1.00 84.62 94 ALA A C 1
ATOM 758 O O . ALA A 1 94 ? 16.656 -3.981 -14.078 1.00 84.62 94 ALA A O 1
ATOM 759 N N . ASP A 1 95 ? 15.978 -4.091 -11.938 1.00 88.25 95 ASP A N 1
ATOM 760 C CA . ASP A 1 95 ? 16.639 -5.362 -11.627 1.00 88.25 95 ASP A CA 1
ATOM 761 C C . ASP A 1 95 ? 15.936 -6.572 -12.267 1.00 88.25 95 ASP A C 1
ATOM 763 O O . ASP A 1 95 ? 16.490 -7.679 -12.339 1.00 88.25 95 ASP A O 1
ATOM 767 N N . SER A 1 96 ? 14.725 -6.386 -12.797 1.00 90.25 96 SER A N 1
ATOM 768 C CA . SER A 1 96 ? 13.986 -7.453 -13.460 1.00 90.25 96 SER A CA 1
ATOM 769 C C . SER A 1 96 ? 14.726 -7.969 -14.703 1.00 90.25 96 SER A C 1
ATOM 771 O O . SER A 1 96 ? 15.374 -7.234 -15.455 1.00 90.25 96 SER A O 1
ATOM 773 N N . TYR A 1 97 ? 14.644 -9.283 -14.929 1.00 90.38 97 TYR A N 1
ATOM 774 C CA . TYR A 1 97 ? 15.208 -9.931 -16.115 1.00 90.38 97 TYR A CA 1
ATOM 775 C C . TYR A 1 97 ? 14.764 -9.299 -17.452 1.00 90.38 97 TYR A C 1
ATOM 777 O O . TYR A 1 97 ? 15.640 -9.053 -18.287 1.00 90.38 97 TYR A O 1
ATOM 785 N N . PRO A 1 98 ? 13.467 -8.994 -17.689 1.00 91.19 98 PRO A N 1
ATOM 786 C CA . PRO A 1 98 ? 13.052 -8.410 -18.963 1.00 91.19 98 PRO A CA 1
ATOM 787 C C . PRO A 1 98 ? 13.686 -7.039 -19.206 1.00 91.19 98 PRO A C 1
ATOM 789 O O . PRO A 1 98 ? 14.123 -6.778 -20.326 1.00 91.19 98 PRO A O 1
ATOM 792 N N . MET A 1 99 ? 13.824 -6.199 -18.174 1.00 89.44 99 MET A N 1
ATOM 793 C CA . MET A 1 99 ? 14.479 -4.896 -18.322 1.00 89.44 99 MET A CA 1
ATOM 794 C C . MET A 1 99 ? 15.969 -5.028 -18.616 1.00 89.44 99 MET A C 1
ATOM 796 O O . MET A 1 99 ? 16.468 -4.391 -19.545 1.00 89.44 99 MET A O 1
ATOM 800 N N . ARG A 1 100 ? 16.680 -5.917 -17.911 1.00 89.50 100 ARG A N 1
ATOM 801 C CA . ARG A 1 100 ? 18.093 -6.201 -18.214 1.00 89.50 100 ARG A CA 1
ATOM 802 C C . ARG A 1 100 ? 18.278 -6.709 -19.646 1.00 89.50 100 ARG A C 1
ATOM 804 O O . ARG A 1 100 ? 19.191 -6.265 -20.342 1.00 89.50 100 ARG A O 1
ATOM 811 N N . ARG A 1 101 ? 17.392 -7.590 -20.120 1.00 91.88 101 ARG A N 1
ATOM 812 C CA . ARG A 1 101 ? 17.408 -8.088 -21.504 1.00 91.88 101 ARG A CA 1
ATOM 813 C C . ARG A 1 101 ? 17.127 -6.975 -22.514 1.00 91.88 101 ARG A C 1
ATOM 815 O O . ARG A 1 101 ? 17.835 -6.884 -23.514 1.00 91.88 101 ARG A O 1
ATOM 822 N N . ALA A 1 102 ? 16.134 -6.127 -22.255 1.00 92.81 102 ALA A N 1
ATOM 823 C CA . ALA A 1 102 ? 15.811 -4.988 -23.109 1.00 92.81 102 ALA A CA 1
ATOM 824 C C . ALA A 1 102 ? 16.993 -4.012 -23.217 1.00 92.81 102 ALA A C 1
ATOM 826 O O . ALA A 1 102 ? 17.353 -3.612 -24.323 1.00 92.81 102 ALA A O 1
ATOM 827 N N . ALA A 1 103 ? 17.657 -3.707 -22.098 1.00 92.69 103 ALA A N 1
ATOM 828 C CA . ALA A 1 103 ? 18.848 -2.861 -22.077 1.00 92.69 103 ALA A CA 1
ATOM 829 C C . ALA A 1 103 ? 20.001 -3.462 -22.901 1.00 92.69 103 ALA A C 1
ATOM 831 O O . ALA A 1 103 ? 20.604 -2.765 -23.717 1.00 92.69 103 ALA A O 1
ATOM 832 N N . GLN A 1 104 ? 20.272 -4.765 -22.754 1.00 91.81 104 GLN A N 1
ATOM 833 C CA . GLN A 1 104 ? 21.282 -5.461 -23.563 1.00 91.81 104 GLN A CA 1
ATOM 834 C C . GLN A 1 104 ? 20.976 -5.383 -25.064 1.00 91.81 104 GLN A C 1
ATOM 836 O O . GLN A 1 104 ? 21.872 -5.110 -25.862 1.00 91.81 104 GLN A O 1
ATOM 841 N N . LEU A 1 105 ? 19.716 -5.601 -25.453 1.00 94.44 105 LEU A N 1
ATOM 842 C CA . LEU A 1 105 ? 19.292 -5.510 -26.851 1.00 94.44 105 LEU A CA 1
ATOM 843 C C . LEU A 1 105 ? 19.443 -4.086 -27.392 1.00 94.44 105 LEU A C 1
ATOM 845 O O . LEU A 1 105 ? 19.959 -3.909 -28.493 1.00 94.44 105 LEU A O 1
ATOM 849 N N . LEU A 1 106 ? 19.054 -3.072 -26.617 1.00 93.31 106 LEU A N 1
ATOM 850 C CA . LEU A 1 106 ? 19.204 -1.669 -26.999 1.00 93.31 106 LEU A CA 1
ATOM 851 C C . LEU A 1 106 ? 20.674 -1.318 -27.275 1.00 93.31 106 LEU A C 1
ATOM 853 O O . LEU A 1 106 ? 20.989 -0.748 -28.320 1.00 93.31 106 LEU A O 1
ATOM 857 N N . VAL A 1 107 ? 21.577 -1.710 -26.368 1.00 93.94 107 VAL A N 1
ATOM 858 C CA . VAL A 1 107 ? 23.028 -1.511 -26.524 1.00 93.94 107 VAL A CA 1
ATOM 859 C C . VAL A 1 107 ? 23.545 -2.227 -27.771 1.00 93.94 107 VAL A C 1
ATOM 861 O O . VAL A 1 107 ? 24.298 -1.642 -28.551 1.00 93.94 107 VAL A O 1
ATOM 864 N N . TYR A 1 108 ? 23.116 -3.472 -27.992 1.00 92.50 108 TYR A N 1
ATOM 865 C CA . TYR A 1 108 ? 23.483 -4.242 -29.176 1.00 92.50 108 TYR A CA 1
ATOM 866 C C . TYR A 1 108 ? 23.076 -3.528 -30.471 1.00 92.50 108 TYR A C 1
ATOM 868 O O . TYR A 1 108 ? 23.915 -3.323 -31.349 1.00 92.50 108 TYR A O 1
ATOM 876 N N . PHE A 1 109 ? 21.816 -3.100 -30.585 1.00 93.38 109 PHE A N 1
ATOM 877 C CA . PHE A 1 109 ? 21.329 -2.409 -31.779 1.00 93.38 109 PHE A CA 1
ATOM 878 C C . PHE A 1 109 ? 22.009 -1.055 -31.983 1.00 93.38 109 PHE A C 1
ATOM 880 O O . PHE A 1 109 ? 22.365 -0.722 -33.111 1.00 93.38 109 PHE A O 1
ATOM 887 N N . TYR A 1 110 ? 22.244 -0.292 -30.913 1.00 90.62 110 TYR A N 1
ATOM 888 C CA . TYR A 1 110 ? 22.955 0.983 -30.994 1.00 90.62 110 TYR A CA 1
ATOM 889 C C . TYR A 1 110 ? 24.369 0.811 -31.563 1.00 90.62 110 TYR A C 1
ATOM 891 O O . TYR A 1 110 ? 24.747 1.498 -32.514 1.00 90.62 110 TYR A O 1
ATOM 899 N N . ASN A 1 111 ? 25.132 -0.146 -31.028 1.00 87.75 111 ASN A N 1
ATOM 900 C CA . ASN A 1 111 ? 26.495 -0.407 -31.486 1.00 87.75 111 ASN A CA 1
ATOM 901 C C . ASN A 1 111 ? 26.520 -0.953 -32.919 1.00 87.75 111 ASN A C 1
ATOM 903 O O . ASN A 1 111 ? 27.281 -0.453 -33.745 1.00 87.75 111 ASN A O 1
ATOM 907 N N . ARG A 1 112 ? 25.624 -1.889 -33.252 1.00 86.50 112 ARG A N 1
ATOM 908 C CA . ARG A 1 112 ? 25.494 -2.428 -34.613 1.00 86.50 112 ARG A CA 1
ATOM 909 C C . ARG A 1 112 ? 25.166 -1.338 -35.640 1.00 86.50 112 ARG A C 1
ATOM 911 O O . ARG A 1 112 ? 25.740 -1.311 -36.729 1.00 86.50 112 ARG A O 1
ATOM 918 N N . ASN A 1 113 ? 24.275 -0.411 -35.294 1.00 78.00 113 ASN A N 1
ATOM 919 C CA . ASN A 1 113 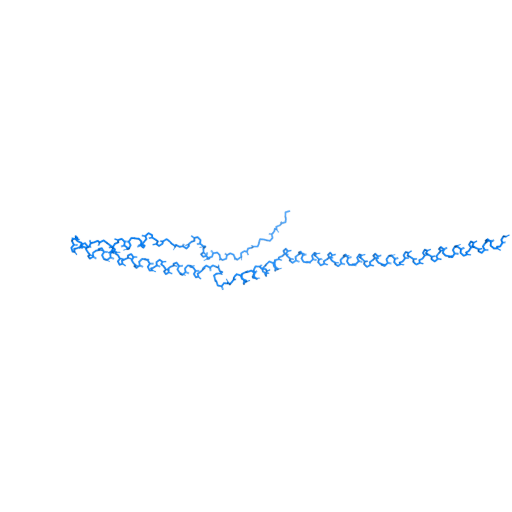? 23.924 0.712 -36.164 1.00 78.00 113 ASN A CA 1
ATOM 920 C C . ASN A 1 113 ? 25.089 1.701 -36.324 1.00 78.00 113 ASN A C 1
ATOM 922 O O . ASN A 1 113 ? 25.296 2.233 -37.414 1.00 78.00 113 ASN A O 1
ATOM 926 N N . LYS A 1 114 ? 25.881 1.925 -35.268 1.00 80.50 114 LYS A N 1
ATOM 927 C CA . LYS A 1 114 ? 27.086 2.765 -35.319 1.00 80.50 114 LYS A CA 1
ATOM 928 C C . LYS A 1 114 ? 28.153 2.184 -36.250 1.00 80.50 114 LYS A C 1
ATOM 930 O O . LYS A 1 114 ? 28.724 2.929 -37.043 1.00 80.50 114 LYS A O 1
ATOM 935 N N . GLU A 1 115 ? 28.404 0.880 -36.173 1.00 71.12 115 GLU A N 1
ATOM 936 C CA . GLU A 1 115 ? 29.332 0.181 -37.075 1.00 71.12 115 GLU A CA 1
ATOM 937 C C . GLU A 1 115 ? 28.865 0.288 -38.526 1.00 71.12 115 GLU A C 1
ATOM 939 O O . GLU A 1 115 ? 29.620 0.734 -39.386 1.00 71.12 115 GLU A O 1
ATOM 944 N N . THR A 1 116 ? 27.582 0.021 -38.768 1.00 70.62 116 THR A N 1
ATOM 945 C CA . THR A 1 116 ? 26.968 0.142 -40.096 1.00 70.62 116 THR A CA 1
ATOM 946 C C . THR A 1 116 ? 27.132 1.561 -40.667 1.00 70.62 116 THR A C 1
ATOM 948 O O . THR A 1 116 ? 27.518 1.736 -41.821 1.00 70.62 116 THR A O 1
ATOM 951 N N . ALA A 1 117 ? 26.910 2.604 -39.860 1.00 67.56 117 ALA A N 1
ATOM 952 C CA . ALA A 1 117 ? 27.093 3.994 -40.287 1.00 67.56 117 ALA A CA 1
ATOM 953 C C . ALA A 1 117 ? 28.561 4.344 -40.607 1.00 67.56 117 ALA A C 1
ATOM 955 O O . ALA A 1 117 ? 28.828 5.104 -41.543 1.00 67.56 117 ALA A O 1
ATOM 956 N N . LEU A 1 118 ? 29.519 3.795 -39.852 1.00 64.62 118 LEU A N 1
ATOM 957 C CA . LEU A 1 118 ? 30.950 3.955 -40.126 1.00 64.62 118 LEU A CA 1
ATOM 958 C C . LEU A 1 118 ? 31.349 3.253 -41.428 1.00 64.62 118 LEU A C 1
ATOM 960 O O . LEU A 1 118 ? 32.067 3.846 -42.234 1.00 64.62 118 LEU A O 1
ATOM 964 N N . GLU A 1 119 ? 30.846 2.042 -41.668 1.00 64.44 119 GLU A N 1
ATOM 965 C CA . GLU A 1 119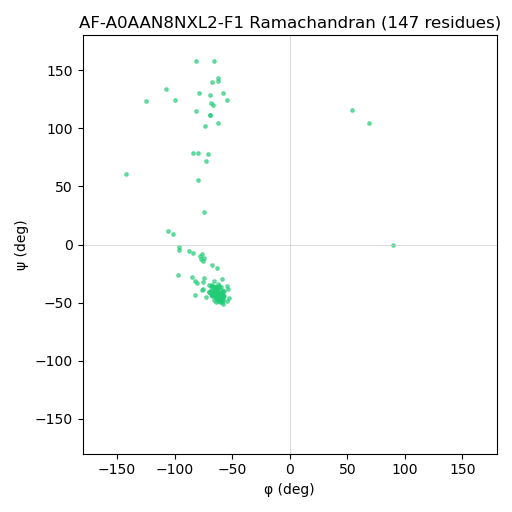 ? 31.066 1.319 -42.923 1.00 64.44 119 GLU A CA 1
ATOM 966 C C . GLU A 1 119 ? 30.533 2.1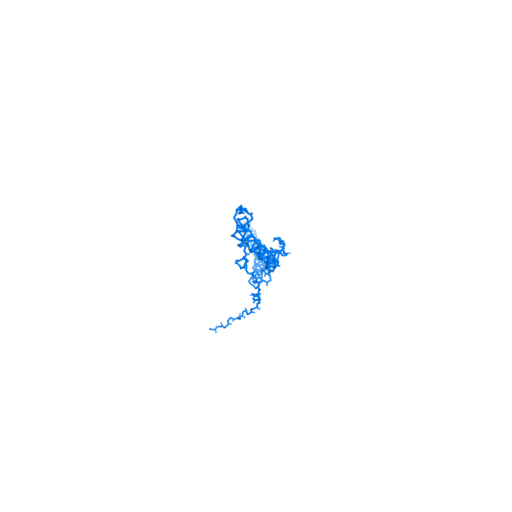05 -44.123 1.00 64.44 119 GLU A C 1
ATOM 968 O O . GLU A 1 119 ? 31.285 2.344 -45.068 1.00 64.44 119 GLU A O 1
ATOM 973 N N . PHE A 1 120 ? 29.295 2.608 -44.068 1.00 60.06 120 PHE A N 1
ATOM 974 C CA . PHE A 1 120 ? 28.731 3.443 -45.136 1.00 60.06 120 PHE A CA 1
ATOM 975 C C . PHE A 1 120 ? 29.558 4.706 -45.409 1.00 60.06 120 PHE A C 1
ATOM 977 O O . PHE A 1 120 ? 29.767 5.075 -46.567 1.00 60.06 120 PHE A O 1
ATOM 984 N N . LYS A 1 121 ? 30.075 5.359 -44.362 1.00 61.06 121 LYS A N 1
ATOM 985 C CA . LYS A 1 121 ? 30.950 6.532 -44.507 1.00 61.06 121 LYS A CA 1
ATOM 986 C C . LYS A 1 121 ? 32.274 6.174 -45.191 1.00 61.06 121 LYS A C 1
ATOM 988 O O . LYS A 1 121 ? 32.724 6.916 -46.065 1.00 61.06 121 LYS A O 1
ATOM 993 N N . ASN A 1 122 ? 32.871 5.040 -44.831 1.00 61.59 122 ASN A N 1
ATOM 994 C CA . ASN A 1 122 ? 34.115 4.555 -45.431 1.00 61.59 122 ASN A CA 1
ATOM 995 C C . ASN A 1 122 ? 33.911 4.119 -46.896 1.00 61.59 122 ASN A C 1
ATOM 997 O O . ASN A 1 122 ? 34.729 4.437 -47.760 1.00 61.59 122 ASN A O 1
ATOM 1001 N N . LEU A 1 123 ? 32.786 3.468 -47.208 1.00 57.22 123 LEU A N 1
ATOM 1002 C CA . LEU A 1 123 ? 32.387 3.102 -48.573 1.00 57.22 123 LEU A CA 1
ATOM 1003 C C . LEU A 1 123 ? 32.198 4.334 -49.472 1.00 57.22 123 LEU A C 1
ATOM 1005 O O . LEU A 1 123 ? 32.703 4.354 -50.596 1.00 57.22 123 LEU A O 1
ATOM 1009 N N . HIS A 1 124 ? 31.558 5.395 -48.971 1.00 56.75 124 HIS A N 1
ATOM 1010 C CA . HIS A 1 124 ? 31.422 6.657 -49.708 1.00 56.75 124 HIS A CA 1
ATOM 1011 C C . HIS A 1 124 ? 32.771 7.320 -50.023 1.00 56.75 124 HIS A C 1
ATOM 1013 O O . HIS A 1 124 ? 32.931 7.903 -51.097 1.00 56.75 124 HIS A O 1
ATOM 1019 N N . GLN A 1 125 ? 33.755 7.215 -49.123 1.00 56.59 125 GLN A N 1
ATOM 1020 C CA . GLN A 1 125 ? 35.105 7.727 -49.375 1.00 56.59 125 GLN A CA 1
ATOM 1021 C C . GLN A 1 125 ? 35.808 6.943 -50.494 1.00 56.59 125 GLN A C 1
ATOM 1023 O O . GLN A 1 125 ? 36.410 7.543 -51.384 1.00 56.59 125 GLN A O 1
ATOM 1028 N N . LEU A 1 126 ? 35.676 5.615 -50.513 1.00 52.03 126 LEU A N 1
ATOM 1029 C CA . LEU A 1 126 ? 36.317 4.749 -51.511 1.00 52.03 126 LEU A CA 1
ATOM 1030 C C . LEU A 1 126 ? 35.717 4.893 -52.921 1.00 52.03 126 LEU A C 1
ATOM 1032 O O . LEU A 1 126 ? 36.447 4.818 -53.913 1.00 52.03 126 LEU A O 1
ATOM 1036 N N . GLN A 1 127 ? 34.405 5.127 -53.026 1.00 58.16 127 GLN A N 1
ATOM 1037 C CA . GLN A 1 127 ? 33.714 5.247 -54.315 1.00 58.16 127 GLN A CA 1
ATOM 1038 C C . GLN A 1 127 ? 33.987 6.582 -55.034 1.00 58.16 127 GLN A C 1
ATOM 1040 O O . GLN A 1 127 ? 33.999 6.622 -56.265 1.00 58.16 127 GLN A O 1
ATOM 1045 N N . GLY A 1 128 ? 34.265 7.665 -54.298 1.00 55.81 128 GLY A N 1
ATOM 1046 C CA . GLY A 1 128 ? 34.530 8.986 -54.883 1.00 55.81 128 GLY A CA 1
ATOM 1047 C C . GLY A 1 128 ? 35.953 9.181 -55.424 1.00 55.81 128 GLY A C 1
ATOM 1048 O O . GLY A 1 128 ? 36.138 9.880 -56.423 1.00 55.81 128 GLY A O 1
ATOM 1049 N N . LEU A 1 129 ? 36.952 8.555 -54.794 1.00 55.16 129 LEU A N 1
ATOM 1050 C CA . LEU A 1 129 ? 38.369 8.814 -55.086 1.00 55.16 129 LEU A CA 1
ATOM 1051 C C . LEU A 1 129 ? 38.841 8.159 -56.392 1.00 55.16 129 LEU A C 1
ATOM 1053 O O . LEU A 1 129 ? 39.524 8.793 -57.186 1.00 55.16 129 LEU A O 1
ATOM 1057 N N . ASN A 1 130 ? 38.400 6.938 -56.701 1.00 62.91 130 ASN A N 1
ATOM 1058 C CA . ASN A 1 130 ? 38.896 6.239 -57.890 1.00 62.91 130 ASN A CA 1
ATOM 1059 C C . ASN A 1 130 ? 38.168 6.599 -59.191 1.00 62.91 130 ASN A C 1
ATOM 1061 O O . ASN A 1 130 ? 38.755 6.494 -60.266 1.00 62.91 130 ASN A O 1
ATOM 1065 N N . LEU A 1 131 ? 36.894 6.993 -59.136 1.00 70.25 131 LEU A N 1
ATOM 1066 C CA . LEU A 1 131 ? 36.107 7.201 -60.354 1.00 70.25 131 LEU A CA 1
ATOM 1067 C C . LEU A 1 131 ? 36.358 8.581 -60.969 1.00 70.25 131 LEU A C 1
ATOM 1069 O O . LEU A 1 131 ? 36.563 8.689 -62.175 1.00 70.25 131 LEU A O 1
ATOM 1073 N N . LYS A 1 132 ? 36.412 9.631 -60.141 1.00 75.81 132 LYS A N 1
ATOM 1074 C CA . LYS A 1 132 ? 36.642 11.007 -60.602 1.00 75.81 132 LYS A CA 1
ATOM 1075 C C . LYS A 1 132 ? 38.041 11.183 -61.194 1.00 75.81 132 LYS A C 1
ATOM 1077 O O . LYS A 1 132 ? 38.193 11.828 -62.227 1.00 75.81 132 LYS A O 1
ATOM 1082 N N . GLU A 1 133 ? 39.046 10.566 -60.578 1.00 75.00 133 GLU A N 1
ATOM 1083 C CA . GLU A 1 133 ? 40.420 10.572 -61.086 1.00 75.00 133 GLU A CA 1
ATOM 1084 C C . GLU A 1 133 ? 40.559 9.776 -62.386 1.00 75.00 133 GLU A C 1
ATOM 1086 O O . GLU A 1 133 ? 41.224 10.237 -63.313 1.00 75.00 133 GLU A O 1
ATOM 1091 N N . LYS A 1 134 ? 39.890 8.618 -62.500 1.00 78.38 134 LYS A N 1
ATOM 1092 C CA . LYS A 1 134 ? 39.854 7.841 -63.751 1.00 78.38 134 LYS A CA 1
ATOM 1093 C C . LYS A 1 134 ? 39.143 8.594 -64.876 1.00 78.38 134 LYS A C 1
ATOM 1095 O O . LYS A 1 134 ? 39.675 8.642 -65.978 1.00 78.38 134 LYS A O 1
ATOM 1100 N N . LEU A 1 135 ? 37.997 9.228 -64.608 1.00 80.06 135 LEU A N 1
ATOM 1101 C CA . LEU A 1 135 ? 37.296 10.057 -65.598 1.00 80.06 135 LEU A CA 1
ATOM 1102 C C . LEU A 1 135 ? 38.139 11.250 -66.046 1.00 80.06 135 LEU A C 1
ATOM 1104 O O . LEU A 1 135 ? 38.175 11.552 -67.235 1.00 80.06 135 LEU A O 1
ATOM 1108 N N . LYS A 1 136 ? 38.842 11.902 -65.112 1.00 85.56 136 LYS A N 1
ATOM 1109 C CA . LYS A 1 136 ? 39.747 13.005 -65.441 1.00 85.56 136 LYS A CA 1
ATOM 1110 C C . LYS A 1 136 ? 40.884 12.541 -66.354 1.00 85.56 136 LYS A C 1
ATOM 1112 O O . LYS A 1 136 ? 41.114 13.163 -67.381 1.00 85.56 136 LYS A O 1
ATOM 1117 N N . LYS A 1 137 ? 41.520 11.407 -66.038 1.00 84.75 137 LYS A N 1
ATOM 1118 C CA . LYS A 1 137 ? 42.558 10.812 -66.897 1.00 84.75 137 LYS A CA 1
ATOM 1119 C C . LYS A 1 137 ? 42.041 10.501 -68.305 1.00 84.75 137 LYS A C 1
ATOM 1121 O O . LYS A 1 137 ? 42.709 10.843 -69.270 1.00 84.75 137 LYS A O 1
ATOM 1126 N N . ILE A 1 138 ? 40.850 9.910 -68.421 1.00 87.56 138 ILE A N 1
ATOM 1127 C CA . ILE A 1 138 ? 40.231 9.599 -69.722 1.00 87.56 138 ILE A CA 1
ATOM 1128 C C . ILE A 1 138 ? 39.938 10.879 -70.517 1.00 87.56 138 ILE A C 1
ATOM 1130 O O . ILE A 1 138 ? 40.174 10.920 -71.722 1.00 87.56 138 ILE A O 1
ATOM 1134 N N . TYR A 1 139 ? 39.441 11.928 -69.860 1.00 88.81 139 TYR A N 1
ATOM 1135 C CA . TYR A 1 139 ? 39.186 13.217 -70.503 1.00 88.81 139 TYR A CA 1
ATOM 1136 C C . TYR A 1 139 ? 40.477 13.847 -71.044 1.00 88.81 139 TYR A C 1
ATOM 1138 O O . TYR A 1 139 ? 40.532 14.219 -72.216 1.00 88.81 139 TYR A O 1
ATOM 1146 N N . ASP A 1 140 ? 41.528 13.899 -70.221 1.00 90.81 140 ASP A N 1
ATOM 1147 C CA . ASP A 1 140 ? 42.831 14.450 -70.609 1.00 90.81 140 ASP A CA 1
ATOM 1148 C C . ASP A 1 140 ? 43.448 13.652 -71.781 1.00 90.81 140 ASP A C 1
ATOM 1150 O O . ASP A 1 140 ? 44.071 14.212 -72.686 1.00 90.81 140 ASP A O 1
ATOM 1154 N N . GLU A 1 141 ? 43.243 12.332 -71.805 1.00 90.56 141 GLU A N 1
ATOM 1155 C CA . GLU A 1 141 ? 43.704 11.446 -72.877 1.00 90.56 141 GLU A CA 1
ATOM 1156 C C . GLU A 1 141 ? 42.938 11.663 -74.194 1.00 90.56 141 GLU A C 1
ATOM 1158 O O . GLU A 1 141 ? 43.556 11.746 -75.259 1.00 90.56 141 GLU A O 1
ATOM 1163 N N . LEU A 1 142 ? 41.615 11.852 -74.132 1.00 88.00 142 LEU A N 1
ATOM 1164 C CA . LEU A 1 142 ? 40.790 12.222 -75.289 1.00 88.00 142 LEU A CA 1
ATOM 1165 C C . LEU A 1 142 ? 41.147 13.610 -75.836 1.00 88.00 142 LEU A C 1
ATOM 1167 O O . LEU A 1 142 ? 41.188 13.806 -77.053 1.00 88.00 142 LEU A O 1
ATOM 1171 N N . GLU A 1 143 ? 41.434 14.577 -74.965 1.00 89.19 143 GLU A N 1
ATOM 1172 C CA . GLU A 1 143 ? 41.839 15.919 -75.388 1.00 89.19 143 GLU A CA 1
ATOM 1173 C C . GLU A 1 143 ? 43.195 15.892 -76.114 1.00 89.19 143 GLU A C 1
ATOM 1175 O O . GLU A 1 143 ? 43.372 16.545 -77.147 1.00 89.19 143 GLU A O 1
ATOM 1180 N N . ASN A 1 144 ? 44.134 15.077 -75.629 1.00 87.06 144 ASN A N 1
ATOM 1181 C CA . ASN A 1 144 ? 45.429 14.876 -76.274 1.00 87.06 144 ASN A CA 1
ATOM 1182 C C . ASN A 1 144 ? 45.321 14.142 -77.618 1.00 87.06 144 ASN A C 1
ATOM 1184 O O . ASN A 1 144 ? 46.069 14.459 -78.541 1.00 87.06 144 ASN A O 1
ATOM 1188 N N . GLN A 1 145 ? 44.392 13.191 -77.751 1.00 82.50 145 GLN A N 1
ATOM 1189 C CA . GLN A 1 145 ? 44.083 12.539 -79.030 1.00 82.50 145 GLN A CA 1
ATOM 1190 C C . GLN A 1 145 ? 43.530 13.547 -80.047 1.00 82.50 145 GLN A C 1
ATOM 1192 O O . GLN A 1 145 ? 43.976 13.576 -81.191 1.00 82.50 145 GLN A O 1
ATOM 1197 N N . LYS A 1 146 ? 42.625 14.437 -79.621 1.00 75.81 146 LYS A N 1
ATOM 1198 C CA . LYS A 1 146 ? 42.037 15.469 -80.488 1.00 75.81 146 LYS A CA 1
ATOM 1199 C C . LYS A 1 146 ? 43.053 16.512 -80.969 1.00 75.81 146 LYS A C 1
ATOM 1201 O O . LYS A 1 146 ? 42.893 17.030 -82.062 1.00 75.81 146 LYS A O 1
ATOM 1206 N N . LYS A 1 147 ? 44.089 16.821 -80.179 1.00 72.44 147 LYS A N 1
ATOM 1207 C CA . LYS A 1 147 ? 45.177 17.743 -80.573 1.00 72.44 147 LYS A CA 1
ATOM 1208 C C . LYS A 1 147 ? 46.200 17.125 -81.538 1.00 72.44 147 LYS A C 1
ATOM 1210 O O . LYS A 1 147 ? 47.035 17.855 -82.060 1.00 72.44 147 LYS A O 1
ATOM 1215 N N . LYS A 1 148 ? 46.180 15.800 -81.726 1.00 65.38 148 LYS A N 1
ATOM 1216 C CA . LYS A 1 148 ? 47.081 15.068 -82.635 1.00 65.38 148 LYS A CA 1
ATOM 1217 C C . LYS A 1 148 ? 46.473 14.794 -84.019 1.00 65.38 148 LYS A C 1
ATOM 1219 O O . LYS A 1 148 ? 47.184 14.254 -84.863 1.00 65.38 148 LYS A O 1
ATOM 1224 N N . LEU A 1 149 ? 45.200 15.137 -84.227 1.00 50.97 149 LEU A N 1
ATOM 1225 C CA . LEU A 1 149 ? 44.506 15.111 -85.519 1.00 50.97 149 LEU A CA 1
ATOM 1226 C C . LEU A 1 149 ? 44.480 16.520 -86.121 1.00 50.97 149 LEU A C 1
ATOM 1228 O O . LEU A 1 149 ? 44.605 16.619 -87.359 1.00 50.97 149 LEU A O 1
#

InterPro domains:
  IPR011425 Mediator of RNA polymerase II transcription subunit 9 [PF07544] (24-92)
  IPR039242 Mediator of RNA polymerase II transcription subunit 9, metazoan [PTHR20844] (18-90)

Mean predicted aligned error: 17.58 Å

Secondary structure (DSSP, 8-state):
-PPP----------SPPGGGS----HHHHHHHHHHHSS-TTS-HHHHHHHHHHHHHHHHHHHHHHHHHHHHHHTSTTTTS-HHHHHHHHHHHHHHSHHHHHHHHHHHHHHHHHHHHHHHHHHHHHHHHHHHHHHHHHHHHHHHHHHTT-

Solvent-accessible surface area (backbone atoms only — not comparable to full-atom values): 8907 Å² total; per-residue (Å²): 141,81,85,74,85,78,84,78,77,86,78,79,79,80,57,60,54,86,87,71,55,71,78,85,50,64,70,60,52,51,53,45,51,55,59,70,68,51,76,88,83,69,62,82,74,55,50,61,52,53,51,50,53,42,53,50,52,52,53,50,50,54,50,47,52,50,49,35,52,53,49,58,74,49,32,80,61,75,89,45,54,74,68,53,52,49,51,52,51,52,51,57,48,55,72,30,66,70,45,49,50,50,53,53,49,50,52,50,52,53,51,53,52,51,53,51,53,52,50,55,54,53,51,56,56,60,62,54,60,59,51,57,53,51,52,49,52,52,49,56,50,52,53,55,54,63,74,73,110

Sequence (149 aa):
MENLPNGQNNANSNGIQEDDVDLEFLPLIYEIIKSIERDPTHESTQKARDLQDTSTKILELEKKLNQAREQINQLPGIEHSQEEQLKQLVQKLADSYPMRRAAQLLVYFYNRNKETALEFKNLHQLQGLNLKEKLKKIYDELENQKKKL

Organism: Polyplax serrata (NCBI:txid468196)

Radius of gyration: 42.31 Å; Cα contacts (8 Å, |Δi|>4): 35; chains: 1; bounding box: 85×47×126 Å